Protein AF-A0A8X6YVE8-F1 (afdb_monomer)

Secondary structure (DSSP, 8-state):
-EEEEETTEEEEE----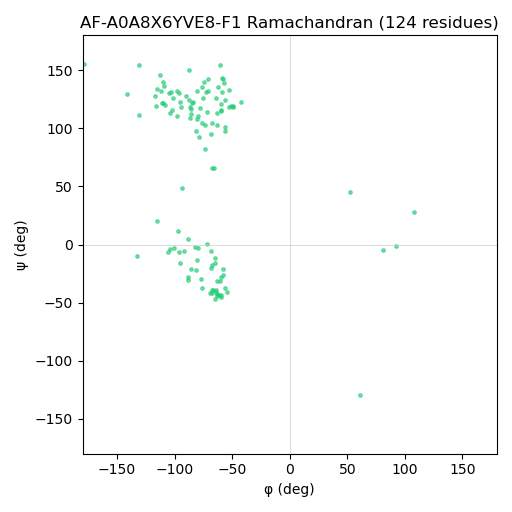SSS-----TT----------GGG--------S-HHHHHHHHTTT--GGGGS-TT--HHHHHHHHHHHHHTHHHH-------------------TTSPP--PPPPPPPP-

Solvent-accessible surface area (backbone atoms only — not comparable to full-atom values): 9235 Å² total; per-residue (Å²): 129,59,73,48,79,57,95,94,41,78,48,74,58,84,79,80,90,59,102,59,92,77,86,79,65,90,89,66,84,90,77,84,86,74,89,77,62,68,92,75,58,80,80,78,74,77,87,81,76,68,67,75,72,54,45,71,68,57,73,76,68,77,74,57,73,82,79,52,68,88,86,54,51,70,70,56,46,54,53,48,51,52,49,49,64,76,46,43,84,75,68,56,76,66,74,75,69,81,68,77,81,80,82,78,88,80,84,85,84,60,80,93,50,76,80,85,83,70,78,84,81,83,82,77,88,130

Sequence (126 aa):
MVSTYRNGKSDVWVANLQSRNQIIPRGICIGQAEPLNEGHLCVISDTSGGLDDQQKTLESQMNCSLMMSPELSEKQRNKLSELLRKFSGLFTKTEKLTAAKTNGKHKIYTGDHAPINQRAYRVSPT

Mean predicted aligned error: 20.16 Å

pLDDT: mean 70.73, std 13.14, range [42.75, 92.31]

InterPro domains:
  IPR001641 Spumavirus aspartic protease A9 [PF03539] (63-125)

Radius of gyration: 24.76 Å; Cα contacts (8 Å, |Δi|>4): 29; chains: 1; bounding box: 48×47×62 Å

Foldseek 3Di:
DDWDDDDNDIDDDDDDPDPDDDDDDPPDDPDDDDDDDCLPDDDPDPPPPDPPVVLVVQLPDDPCVVVDDPPDDPVRVVVVVVVCSVCVVVVPPPPPPPSPPPDDDDDDCPDPDDPPPDDDDDDDDD

Structure (mmCIF, N/CA/C/O backbone):
data_AF-A0A8X6YVE8-F1
#
_entry.id   AF-A0A8X6YVE8-F1
#
loop_
_atom_site.group_PDB
_atom_site.id
_atom_site.type_symbol
_atom_site.label_atom_id
_atom_site.label_alt_id
_atom_site.label_comp_id
_atom_site.label_asym_id
_atom_site.label_entity_id
_atom_site.label_seq_id
_atom_site.pdbx_PDB_ins_code
_atom_site.Cartn_x
_atom_site.Cartn_y
_atom_site.Cartn_z
_atom_site.occupancy
_atom_site.B_iso_or_equiv
_atom_site.auth_seq_id
_atom_site.auth_comp_id
_atom_site.auth_asym_id
_atom_site.auth_atom_id
_atom_site.pdbx_PDB_model_num
ATOM 1 N N . MET A 1 1 ? 1.370 3.189 -7.722 1.00 54.81 1 MET A N 1
ATOM 2 C CA . MET A 1 1 ? 1.775 2.155 -8.695 1.00 54.81 1 MET A CA 1
ATOM 3 C C . MET A 1 1 ? 1.144 0.863 -8.224 1.00 54.81 1 MET A C 1
AT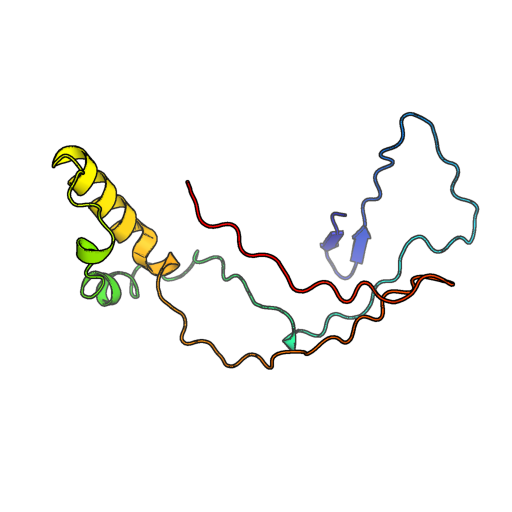OM 5 O O . MET A 1 1 ? 1.405 0.476 -7.095 1.00 54.81 1 MET A O 1
ATOM 9 N N . VAL A 1 2 ? 0.235 0.288 -9.008 1.00 60.97 2 VAL A N 1
ATOM 10 C CA . VAL A 1 2 ? -0.411 -0.989 -8.676 1.00 60.97 2 VAL A CA 1
ATOM 11 C C . VAL A 1 2 ? 0.125 -2.009 -9.666 1.00 60.97 2 VAL A C 1
ATOM 13 O O . VAL A 1 2 ? 0.022 -1.797 -10.876 1.00 60.97 2 VAL A O 1
ATOM 16 N N . SER A 1 3 ? 0.737 -3.069 -9.150 1.00 65.38 3 SER A N 1
ATOM 17 C CA . SER A 1 3 ? 1.167 -4.216 -9.939 1.00 65.38 3 SER A CA 1
ATOM 18 C C . SER A 1 3 ? 0.278 -5.410 -9.623 1.00 65.38 3 SER A C 1
ATOM 20 O O . SER A 1 3 ? -0.054 -5.673 -8.466 1.00 65.38 3 SER A O 1
ATOM 22 N N . THR A 1 4 ? -0.132 -6.126 -10.663 1.00 68.81 4 THR A N 1
ATOM 23 C CA . THR A 1 4 ? -0.889 -7.372 -10.536 1.00 68.81 4 THR A CA 1
ATOM 24 C C . THR A 1 4 ? -0.070 -8.500 -11.128 1.00 68.81 4 THR A C 1
ATOM 26 O O . THR A 1 4 ? 0.374 -8.406 -12.269 1.00 68.81 4 THR A O 1
ATOM 29 N N . TYR A 1 5 ? 0.117 -9.569 -10.358 1.00 69.69 5 TYR A N 1
ATOM 30 C CA . TYR A 1 5 ? 0.828 -10.760 -10.805 1.00 69.69 5 TYR A CA 1
ATOM 31 C C . TYR A 1 5 ? -0.163 -11.903 -11.021 1.00 69.69 5 TYR A C 1
ATOM 33 O O . TYR A 1 5 ? -0.871 -12.298 -10.093 1.00 69.69 5 TYR A O 1
ATOM 41 N N . ARG A 1 6 ? -0.248 -12.424 -12.249 1.00 68.75 6 ARG A N 1
ATOM 42 C CA . ARG A 1 6 ? -1.097 -13.574 -12.595 1.00 68.75 6 ARG A CA 1
ATOM 43 C C . ARG A 1 6 ? -0.377 -14.480 -13.586 1.00 68.75 6 ARG A C 1
ATOM 45 O O . ARG A 1 6 ? 0.089 -14.028 -14.626 1.00 68.75 6 ARG A O 1
ATOM 52 N N . ASN A 1 7 ? -0.337 -15.776 -13.280 1.00 70.75 7 ASN A N 1
ATOM 53 C CA . ASN A 1 7 ? 0.155 -16.825 -14.179 1.00 70.75 7 ASN A CA 1
ATOM 54 C C . ASN A 1 7 ? 1.563 -16.555 -14.762 1.00 70.75 7 ASN A C 1
ATOM 56 O O . ASN A 1 7 ? 1.774 -16.661 -15.969 1.00 70.75 7 ASN A O 1
ATOM 60 N N . GLY A 1 8 ? 2.514 -16.129 -13.923 1.00 71.50 8 GLY A N 1
ATOM 61 C CA . GLY A 1 8 ? 3.884 -15.835 -14.362 1.00 71.50 8 GLY A CA 1
ATOM 62 C C . GLY A 1 8 ? 4.083 -14.459 -15.008 1.00 71.50 8 GLY A C 1
ATOM 63 O O . GLY A 1 8 ? 5.215 -14.098 -15.322 1.00 71.50 8 GLY A O 1
ATOM 64 N N . LYS A 1 9 ? 3.010 -13.684 -15.210 1.00 73.69 9 LYS A N 1
ATOM 65 C CA . LYS A 1 9 ? 3.049 -12.355 -15.832 1.00 73.69 9 LYS A CA 1
ATOM 66 C C . LYS A 1 9 ? 2.765 -11.264 -14.806 1.00 73.69 9 LYS A C 1
ATOM 68 O O . LYS A 1 9 ? 1.896 -11.420 -13.949 1.00 73.69 9 LYS A O 1
ATOM 73 N N . SER A 1 10 ? 3.510 -10.167 -14.912 1.00 72.31 10 SER A N 1
ATOM 74 C CA . SER A 1 10 ? 3.325 -8.959 -14.111 1.00 72.31 10 SER A CA 1
ATOM 75 C C . SER A 1 10 ? 2.806 -7.847 -15.010 1.00 72.31 10 SER A C 1
ATOM 77 O O . SER A 1 10 ? 3.471 -7.488 -15.982 1.00 72.31 10 SER A O 1
ATOM 79 N N . ASP A 1 11 ? 1.641 -7.307 -14.670 1.00 79.50 11 ASP A N 1
ATOM 80 C CA . ASP A 1 11 ? 1.093 -6.113 -15.302 1.00 79.50 11 ASP A CA 1
ATOM 81 C C . ASP A 1 11 ? 1.300 -4.920 -14.368 1.00 79.50 11 ASP A C 1
ATOM 83 O O . ASP A 1 11 ? 0.994 -4.982 -13.172 1.00 79.50 11 ASP A O 1
ATOM 87 N N . VAL A 1 12 ? 1.823 -3.823 -14.914 1.00 77.06 12 VAL A N 1
ATOM 88 C CA . VAL A 1 12 ? 2.057 -2.575 -14.183 1.00 77.06 12 VAL A CA 1
ATOM 89 C C . VAL A 1 12 ? 1.188 -1.486 -14.783 1.00 77.06 12 VAL A C 1
ATOM 91 O O . VAL A 1 12 ? 1.349 -1.109 -15.943 1.00 77.06 12 VAL A O 1
ATOM 94 N N . TRP A 1 13 ? 0.295 -0.936 -13.966 1.00 78.75 13 TRP A N 1
ATOM 95 C CA . TRP A 1 13 ? -0.558 0.170 -14.379 1.00 78.75 13 TRP A CA 1
ATOM 96 C C . TRP A 1 13 ? 0.163 1.500 -14.154 1.00 78.75 13 TRP A C 1
ATOM 98 O O . TRP A 1 13 ? 0.491 1.865 -13.019 1.00 78.75 13 TRP A O 1
ATOM 108 N N . VAL A 1 14 ? 0.393 2.233 -15.244 1.00 78.31 14 VAL A N 1
ATOM 109 C CA . VAL A 1 14 ? 0.982 3.576 -15.225 1.00 78.31 14 VAL A CA 1
ATOM 110 C C . VAL A 1 14 ? -0.129 4.593 -15.468 1.00 78.31 14 VAL A C 1
ATOM 112 O O . VAL A 1 14 ? -0.713 4.641 -16.546 1.00 78.31 14 VAL A O 1
ATOM 115 N N . ALA A 1 15 ? -0.429 5.405 -14.455 1.00 81.88 15 ALA A N 1
ATOM 116 C CA . ALA A 1 15 ? -1.409 6.480 -14.559 1.00 81.88 15 ALA A CA 1
ATOM 117 C C . ALA A 1 15 ? -0.709 7.811 -14.859 1.00 81.88 15 ALA A C 1
ATOM 119 O O . ALA A 1 15 ? 0.226 8.201 -14.158 1.00 81.88 15 ALA A O 1
ATOM 120 N N . ASN A 1 16 ? -1.188 8.532 -15.873 1.00 84.56 16 ASN A N 1
ATOM 121 C CA . ASN A 1 16 ? -0.783 9.915 -16.097 1.00 84.56 16 ASN A CA 1
ATOM 122 C C . ASN A 1 16 ? -1.557 10.824 -15.132 1.00 84.56 16 ASN A C 1
ATOM 124 O O . ASN A 1 16 ? -2.761 10.997 -15.283 1.00 84.56 16 ASN A O 1
ATOM 128 N N . LEU A 1 17 ? -0.867 11.404 -14.150 1.00 85.50 17 LEU A N 1
ATOM 129 C CA . LEU A 1 17 ? -1.464 12.338 -13.182 1.00 85.50 17 LEU A CA 1
ATOM 130 C C . LEU A 1 17 ? -1.435 13.802 -13.654 1.00 85.50 17 LEU A C 1
ATOM 132 O O . LEU A 1 17 ? -1.789 14.702 -12.898 1.00 85.50 17 LEU A O 1
ATOM 136 N N . GLN A 1 18 ? -0.979 14.062 -14.879 1.00 85.75 18 GLN A N 1
ATOM 137 C CA . GLN A 1 18 ? -0.954 15.406 -15.450 1.00 85.75 18 GLN A CA 1
ATOM 138 C C . GLN A 1 18 ? -2.282 15.726 -16.144 1.00 85.75 18 GLN A C 1
ATOM 140 O O . GLN A 1 18 ? -2.915 14.854 -16.732 1.00 85.75 18 GLN A O 1
ATOM 145 N N . SER A 1 19 ? -2.655 17.007 -16.168 1.00 89.81 19 SER A N 1
ATOM 146 C CA . SER A 1 19 ? -3.851 17.513 -16.864 1.00 89.81 19 SER A CA 1
ATOM 147 C C . SER A 1 19 ? -3.736 17.521 -18.395 1.00 89.81 19 SER A C 1
ATOM 149 O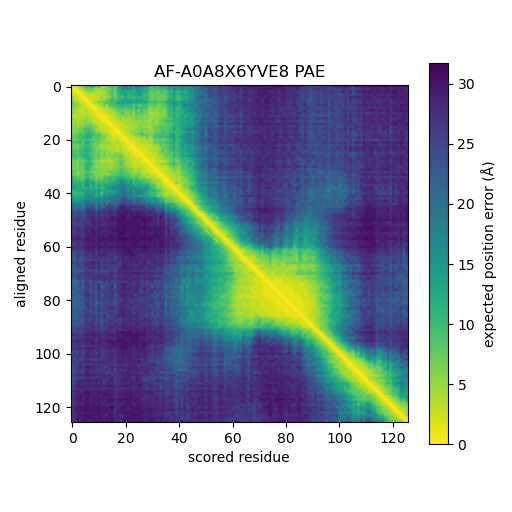 O . SER A 1 19 ? -4.664 17.934 -19.086 1.00 89.81 19 SER A O 1
ATOM 151 N N . ARG A 1 20 ? -2.597 17.080 -18.940 1.00 91.25 20 ARG A N 1
ATOM 152 C CA . ARG A 1 20 ? -2.301 17.044 -20.375 1.00 91.25 20 ARG A CA 1
ATOM 153 C C . ARG A 1 20 ? -1.772 15.680 -20.797 1.00 91.25 20 ARG A C 1
ATOM 155 O O . ARG A 1 20 ? -1.146 14.972 -20.004 1.00 91.25 20 ARG A O 1
ATOM 162 N N . ASN A 1 21 ? -1.965 15.356 -22.072 1.00 88.56 21 ASN A N 1
ATOM 163 C CA . ASN A 1 21 ? -1.406 14.151 -22.675 1.00 88.56 21 ASN A CA 1
ATOM 164 C C . ASN A 1 21 ? 0.126 14.193 -22.631 1.00 88.56 21 ASN A C 1
ATOM 166 O O . ASN A 1 21 ? 0.736 15.213 -22.953 1.00 88.56 21 ASN A O 1
ATOM 170 N N . GLN A 1 22 ? 0.739 13.075 -22.249 1.00 84.75 22 GLN A N 1
ATOM 171 C CA . GLN A 1 22 ? 2.181 12.882 -22.334 1.00 84.75 22 GLN A CA 1
ATOM 172 C C . GLN A 1 22 ? 2.496 11.825 -23.382 1.00 84.75 22 GLN A C 1
ATOM 174 O O . GLN A 1 22 ? 1.899 10.751 -23.396 1.00 84.75 22 GLN A O 1
ATOM 179 N N . ILE A 1 23 ? 3.449 12.142 -24.254 1.00 87.44 23 ILE A N 1
ATOM 180 C CA . ILE A 1 23 ? 4.001 11.193 -25.213 1.00 87.44 23 ILE A CA 1
ATOM 181 C C . ILE A 1 23 ? 5.182 10.517 -24.530 1.00 87.44 23 ILE A C 1
ATOM 183 O O . ILE A 1 23 ? 6.070 11.202 -24.028 1.00 87.44 23 ILE A O 1
ATOM 187 N N . ILE A 1 24 ? 5.195 9.186 -24.525 1.00 84.19 24 ILE A N 1
ATOM 188 C CA . ILE A 1 24 ? 6.348 8.407 -24.080 1.00 84.19 24 ILE A CA 1
ATOM 189 C C . ILE A 1 24 ? 7.125 7.989 -25.332 1.00 84.19 24 ILE A C 1
ATOM 191 O O . ILE A 1 24 ? 6.612 7.185 -26.116 1.00 84.19 24 ILE A O 1
ATOM 195 N N . PRO A 1 25 ? 8.333 8.534 -25.565 1.00 87.44 25 PRO A N 1
ATOM 196 C CA . PRO A 1 25 ? 9.148 8.146 -26.704 1.00 87.44 25 PRO A CA 1
ATOM 197 C C . PRO A 1 25 ? 9.466 6.650 -26.693 1.00 87.44 25 PRO A C 1
ATOM 199 O O . PRO A 1 25 ? 9.723 6.046 -25.647 1.00 87.44 25 PRO A O 1
ATOM 202 N N . ARG A 1 26 ? 9.492 6.049 -27.884 1.00 90.38 26 ARG A N 1
ATOM 203 C CA . ARG A 1 26 ? 9.882 4.648 -28.054 1.00 90.38 26 ARG A CA 1
ATOM 204 C C . ARG A 1 26 ? 11.307 4.440 -27.527 1.00 90.38 26 ARG A C 1
ATOM 206 O O . ARG A 1 26 ? 12.210 5.181 -27.895 1.00 90.38 26 ARG A O 1
ATOM 213 N N . GLY A 1 27 ? 11.502 3.405 -26.710 1.00 86.44 27 GLY A N 1
ATOM 214 C CA . GLY A 1 27 ? 12.812 3.037 -26.158 1.00 86.44 27 GLY A CA 1
ATOM 215 C C . GLY A 1 27 ? 13.138 3.648 -24.791 1.00 86.44 27 GLY A C 1
ATOM 216 O O . GLY A 1 27 ? 14.185 3.335 -24.234 1.00 86.44 27 GLY A O 1
ATOM 217 N N . ILE A 1 28 ? 12.253 4.472 -24.221 1.00 87.38 28 ILE A N 1
ATOM 218 C CA . ILE A 1 28 ? 12.400 4.963 -22.845 1.00 87.38 28 ILE A CA 1
ATOM 219 C C . ILE A 1 28 ? 12.108 3.830 -21.852 1.00 87.38 28 ILE A C 1
ATOM 221 O O . ILE A 1 28 ? 11.076 3.162 -21.938 1.00 87.38 28 ILE A O 1
ATOM 225 N N . CYS A 1 29 ? 12.997 3.651 -20.874 1.00 82.25 29 CYS A N 1
ATOM 226 C CA . CYS A 1 29 ? 12.744 2.804 -19.713 1.00 82.25 29 CYS A CA 1
ATOM 227 C C . CYS A 1 29 ? 11.847 3.555 -18.715 1.00 82.25 29 CYS A C 1
ATOM 229 O O . CYS A 1 29 ? 12.233 4.607 -18.209 1.00 82.25 29 CYS A O 1
ATOM 231 N N . ILE A 1 30 ? 10.646 3.032 -18.449 1.00 80.94 30 ILE A N 1
ATOM 232 C CA . ILE A 1 30 ? 9.655 3.644 -17.535 1.00 80.94 30 ILE A CA 1
ATOM 233 C C . ILE A 1 30 ? 9.761 3.049 -16.119 1.00 80.94 30 ILE A C 1
ATOM 235 O O . ILE A 1 30 ? 9.256 3.614 -15.151 1.00 80.94 30 ILE A O 1
ATOM 239 N N . GLY A 1 31 ? 10.435 1.910 -15.980 1.00 77.19 31 GLY A N 1
ATOM 240 C CA . GLY A 1 31 ? 10.645 1.247 -14.704 1.00 77.19 31 GLY A CA 1
ATOM 241 C C . GLY A 1 31 ? 11.484 -0.013 -14.859 1.00 77.19 31 GLY A C 1
ATOM 242 O O . GLY A 1 31 ? 11.513 -0.629 -15.924 1.00 77.19 31 GLY A O 1
ATOM 243 N N . GLN A 1 32 ? 12.152 -0.387 -13.774 1.00 75.69 32 GLN A N 1
ATOM 244 C CA . GLN A 1 32 ? 12.922 -1.617 -13.650 1.00 75.69 32 GLN A CA 1
ATOM 245 C C . GLN A 1 32 ? 12.261 -2.491 -12.584 1.00 75.69 32 GLN A C 1
ATOM 247 O O . GLN A 1 32 ? 11.884 -1.998 -11.521 1.00 75.69 32 GLN A O 1
ATOM 252 N N . ALA A 1 33 ? 12.093 -3.776 -12.886 1.00 74.06 33 ALA A N 1
ATOM 253 C CA . ALA A 1 33 ? 11.647 -4.770 -11.922 1.00 74.06 33 ALA A CA 1
ATOM 254 C C . ALA A 1 33 ? 12.851 -5.614 -11.509 1.00 74.06 33 ALA A C 1
ATOM 256 O O . ALA A 1 33 ? 13.580 -6.110 -12.367 1.00 74.06 33 ALA A O 1
ATOM 257 N N . GLU A 1 34 ? 13.046 -5.780 -10.207 1.00 76.06 34 GLU A N 1
ATOM 258 C CA . GLU A 1 34 ? 14.058 -6.680 -9.661 1.00 76.06 34 GLU A CA 1
ATOM 259 C C . GLU A 1 34 ? 13.374 -7.850 -8.951 1.00 76.06 34 GLU A C 1
ATOM 261 O O . GLU A 1 34 ? 12.297 -7.663 -8.371 1.00 76.06 34 GLU A O 1
ATOM 266 N N . PRO A 1 35 ? 13.962 -9.061 -8.995 1.00 70.69 35 PRO A N 1
ATOM 267 C CA . PRO A 1 35 ? 13.482 -10.183 -8.208 1.00 70.69 35 PRO A CA 1
ATOM 268 C C . PRO A 1 35 ? 13.458 -9.790 -6.736 1.00 70.69 35 PRO A C 1
ATOM 270 O O . PRO A 1 35 ? 14.464 -9.361 -6.168 1.00 70.69 35 PRO A O 1
ATOM 273 N N . LEU A 1 36 ? 12.294 -9.928 -6.116 1.00 70.62 36 LEU A N 1
ATOM 274 C CA . LEU A 1 36 ? 12.159 -9.636 -4.705 1.00 70.62 36 LEU A CA 1
ATOM 275 C C . LEU A 1 36 ? 12.789 -10.774 -3.901 1.00 70.62 36 LEU A C 1
ATOM 277 O O . LEU A 1 36 ? 12.432 -11.935 -4.080 1.00 70.62 36 LEU A O 1
ATOM 281 N N . ASN A 1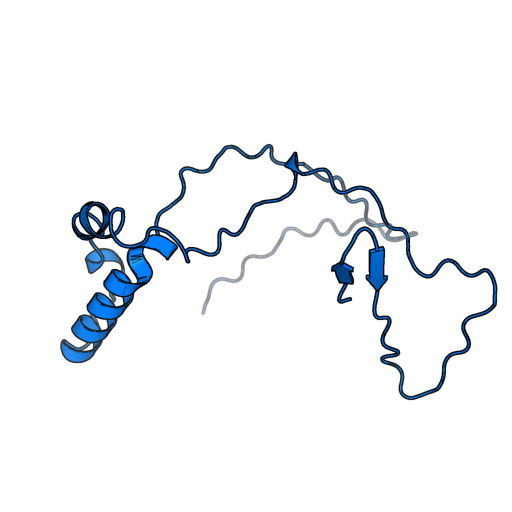 37 ? 13.716 -10.444 -3.003 1.00 74.44 37 ASN A N 1
ATOM 282 C CA . ASN A 1 37 ? 14.184 -11.403 -2.012 1.00 74.44 37 ASN A CA 1
ATOM 283 C C . ASN A 1 37 ? 13.068 -11.619 -0.981 1.00 74.44 37 ASN A C 1
ATOM 285 O O . ASN A 1 37 ? 12.731 -10.700 -0.232 1.00 74.44 37 ASN A O 1
ATOM 289 N N . GLU A 1 38 ? 12.514 -12.830 -0.935 1.00 65.50 38 GLU A N 1
ATOM 290 C CA . GLU A 1 38 ? 11.449 -13.208 0.002 1.00 65.50 38 GLU A CA 1
ATOM 291 C C . GLU A 1 38 ? 11.855 -13.014 1.470 1.00 65.50 38 GLU A C 1
ATOM 293 O O . GLU A 1 38 ? 11.006 -12.706 2.301 1.00 65.50 38 GLU A O 1
ATOM 298 N N . GLY A 1 39 ? 13.152 -13.061 1.797 1.00 68.31 39 GLY A N 1
ATOM 299 C CA . GLY A 1 39 ? 13.660 -12.752 3.138 1.00 68.31 39 GLY A CA 1
ATOM 300 C C . GLY A 1 39 ? 13.466 -11.293 3.578 1.00 68.31 39 GLY A C 1
ATOM 301 O O . GLY A 1 39 ? 13.667 -10.978 4.749 1.00 68.31 39 GLY A O 1
ATOM 302 N N . HIS A 1 40 ? 13.082 -10.395 2.664 1.00 64.06 40 HIS A N 1
ATOM 303 C CA . HIS A 1 40 ? 12.734 -8.998 2.955 1.00 64.06 40 HIS A CA 1
ATOM 304 C C . HIS A 1 40 ? 11.216 -8.756 3.017 1.00 64.06 40 HIS A C 1
ATOM 306 O O . HIS A 1 40 ? 10.788 -7.636 3.303 1.00 64.06 40 HIS A O 1
ATOM 312 N N . LEU A 1 41 ? 10.397 -9.778 2.746 1.00 65.12 41 LEU A N 1
ATOM 313 C CA . LEU A 1 41 ? 8.948 -9.695 2.861 1.00 65.12 41 LEU A CA 1
ATOM 314 C C . LEU A 1 41 ? 8.521 -9.991 4.300 1.00 65.12 41 LEU A C 1
ATOM 316 O O . LEU A 1 41 ? 8.652 -11.108 4.791 1.00 65.12 41 LEU A O 1
ATOM 320 N N . CYS A 1 42 ? 7.928 -9.003 4.964 1.00 57.81 42 CYS A N 1
ATOM 321 C CA . CYS A 1 42 ? 7.093 -9.279 6.126 1.00 57.81 42 CYS A CA 1
ATOM 322 C C . CYS A 1 42 ? 5.719 -9.713 5.614 1.00 57.81 42 CYS A C 1
ATOM 324 O O . CYS A 1 42 ? 4.969 -8.891 5.086 1.00 57.81 42 CYS A O 1
ATOM 326 N N . VAL A 1 43 ? 5.393 -10.999 5.752 1.00 64.38 43 VAL A N 1
ATOM 327 C CA . VAL A 1 43 ? 4.041 -11.498 5.485 1.00 64.38 43 VAL A CA 1
ATOM 328 C C . VAL A 1 43 ? 3.097 -10.833 6.484 1.00 64.38 43 VAL A C 1
ATOM 330 O O . VAL A 1 43 ? 3.182 -11.068 7.688 1.00 64.38 43 VAL A O 1
ATOM 333 N N . ILE A 1 44 ? 2.207 -9.976 5.987 1.00 57.78 44 ILE A N 1
ATOM 334 C CA . ILE A 1 44 ? 1.026 -9.568 6.740 1.00 57.78 44 ILE A CA 1
ATOM 335 C C . ILE A 1 44 ? 0.063 -10.735 6.572 1.00 57.78 44 ILE A C 1
ATOM 337 O O . ILE A 1 44 ? -0.597 -10.852 5.544 1.00 57.78 44 ILE A O 1
ATOM 341 N N . SER A 1 45 ? 0.089 -11.672 7.514 1.00 59.53 45 SER A N 1
ATOM 342 C CA . SER A 1 45 ? -0.824 -12.806 7.484 1.00 59.53 45 SER A CA 1
ATOM 343 C C . SER A 1 45 ? -2.250 -12.269 7.536 1.00 59.53 45 SER A C 1
ATOM 345 O O . SER A 1 45 ? -2.645 -11.681 8.543 1.00 59.53 45 SER A O 1
ATOM 347 N N . ASP A 1 46 ? -3.026 -12.488 6.476 1.00 52.75 46 ASP A N 1
ATOM 348 C CA . ASP A 1 46 ? -4.477 -12.420 6.574 1.00 52.75 46 ASP A CA 1
ATOM 349 C C . ASP A 1 46 ? -4.887 -13.529 7.543 1.00 52.75 46 ASP A C 1
ATOM 351 O O . ASP A 1 46 ? -4.877 -14.715 7.204 1.00 52.75 46 ASP A O 1
ATOM 355 N N . THR A 1 47 ? -5.200 -13.157 8.781 1.00 50.94 47 THR A N 1
ATOM 356 C CA . THR A 1 47 ? -5.763 -14.028 9.817 1.00 50.94 47 THR A CA 1
ATOM 357 C C . THR A 1 47 ? -7.180 -14.453 9.424 1.00 50.94 47 THR A C 1
ATOM 359 O O . THR A 1 47 ? -8.168 -14.083 10.047 1.00 50.94 47 THR A O 1
ATOM 362 N N . SER A 1 48 ? -7.295 -15.223 8.343 1.00 47.69 48 SER A N 1
ATOM 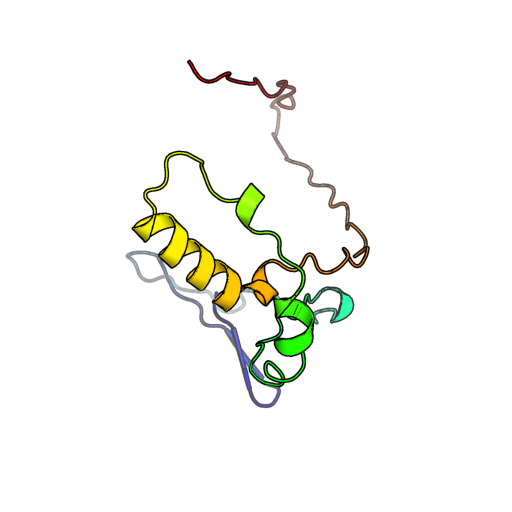363 C CA . SER A 1 48 ? -8.545 -15.825 7.869 1.00 47.69 48 SER A CA 1
ATOM 364 C C . SER A 1 48 ? -8.623 -17.328 8.152 1.00 47.69 48 SER A C 1
ATOM 366 O O . SER A 1 48 ? -9.682 -17.924 7.984 1.00 47.69 48 SER A O 1
ATOM 368 N N . GLY A 1 49 ? -7.548 -17.944 8.658 1.00 43.81 49 GLY A N 1
ATOM 369 C CA . GLY A 1 49 ? -7.537 -19.340 9.091 1.00 43.81 49 GLY A CA 1
ATOM 370 C C . GLY A 1 49 ? -6.930 -19.485 10.482 1.00 43.81 49 GLY A C 1
ATOM 371 O O . GLY A 1 49 ? -5.731 -19.289 10.645 1.00 43.81 49 GLY A O 1
ATOM 372 N N . GLY A 1 50 ? -7.752 -19.838 11.474 1.00 42.75 50 GLY A N 1
ATOM 373 C CA . GLY A 1 50 ? -7.280 -20.261 12.800 1.00 42.75 50 GLY A CA 1
ATOM 374 C C . GLY A 1 50 ? -7.498 -19.280 13.955 1.00 42.75 50 GLY A C 1
ATOM 375 O O . GLY A 1 50 ? -6.738 -19.308 14.916 1.00 42.75 50 GLY A O 1
ATOM 376 N N . LEU A 1 51 ? -8.522 -18.421 13.900 1.00 46.69 51 LEU A N 1
ATOM 377 C CA . LEU A 1 51 ? -8.886 -17.575 15.048 1.00 46.69 51 LEU A CA 1
ATOM 378 C C . LEU A 1 51 ? -9.450 -18.374 16.239 1.00 46.69 51 LEU A C 1
ATOM 380 O O . LEU A 1 51 ? -9.389 -17.891 17.362 1.00 46.69 51 LEU A O 1
ATOM 384 N N . ASP A 1 52 ? -9.938 -19.599 16.026 1.00 48.47 52 ASP A N 1
ATOM 385 C CA . ASP A 1 52 ? -10.725 -20.309 17.045 1.00 48.47 52 ASP A CA 1
ATOM 386 C C . ASP A 1 52 ? -9.877 -20.889 18.198 1.00 48.47 52 ASP A C 1
ATOM 388 O O . ASP A 1 52 ? -10.261 -20.796 19.365 1.00 48.47 52 ASP A O 1
ATOM 392 N N . ASP A 1 53 ? -8.678 -21.407 17.903 1.00 45.03 53 ASP A N 1
ATOM 393 C CA . ASP A 1 53 ? -7.805 -22.004 18.928 1.00 45.03 53 ASP A CA 1
ATOM 394 C C . ASP A 1 53 ? -6.869 -20.982 19.594 1.00 45.03 53 ASP A C 1
ATOM 396 O O . ASP A 1 53 ? -6.569 -21.108 20.782 1.00 45.03 53 ASP A O 1
ATOM 400 N N . GLN A 1 54 ? -6.453 -19.919 18.887 1.00 46.47 54 GLN A N 1
ATOM 401 C CA . GLN A 1 54 ? -5.664 -18.839 19.499 1.00 46.47 54 GLN A CA 1
ATOM 402 C C . GLN A 1 54 ? -6.512 -17.877 20.339 1.00 46.47 54 GLN A C 1
ATOM 404 O O . GLN A 1 54 ? -5.993 -17.346 21.323 1.00 46.47 54 GLN A O 1
ATOM 409 N N . GLN A 1 55 ? -7.799 -17.666 20.018 1.00 47.03 55 GLN A N 1
ATOM 410 C CA . GLN A 1 55 ? -8.673 -16.822 20.846 1.00 47.03 55 GLN A CA 1
ATOM 411 C C . GLN A 1 55 ? -8.795 -17.358 22.273 1.00 47.03 55 GLN A C 1
ATOM 413 O O . GLN A 1 55 ? -8.649 -16.584 23.217 1.00 47.03 55 GLN A O 1
ATOM 418 N N . LYS A 1 56 ? -8.968 -18.672 22.455 1.00 45.72 56 LYS A N 1
ATOM 419 C CA . LYS A 1 56 ? -9.171 -19.257 23.791 1.00 45.72 56 LYS A CA 1
ATOM 420 C C . LYS A 1 56 ? -7.982 -19.077 24.735 1.00 45.72 56 LYS A C 1
ATOM 422 O O . LYS A 1 56 ? -8.185 -18.954 25.939 1.00 45.72 56 LYS A O 1
ATOM 427 N N . THR A 1 57 ? -6.753 -19.050 24.219 1.00 44.81 57 THR A N 1
ATOM 428 C CA . THR A 1 57 ? -5.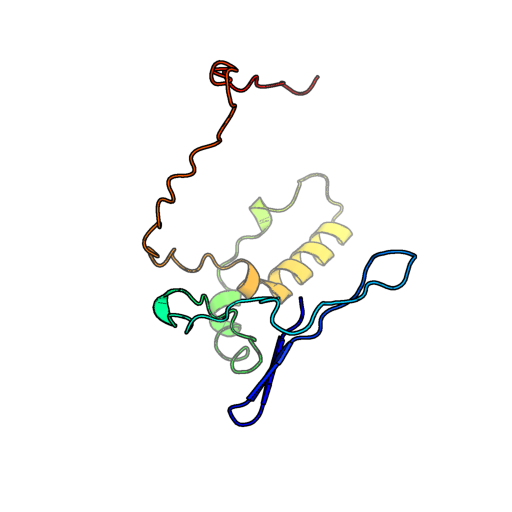551 -18.862 25.051 1.00 44.81 57 THR A CA 1
ATOM 429 C C . THR A 1 57 ? -5.189 -17.382 25.239 1.00 44.81 57 THR A C 1
ATOM 431 O O . THR A 1 57 ? -4.629 -17.023 26.270 1.00 44.81 57 THR A O 1
ATOM 434 N N . LEU A 1 58 ? -5.539 -16.497 24.296 1.00 47.66 58 LEU A N 1
ATOM 435 C CA . LEU A 1 58 ? -5.268 -15.049 24.385 1.00 47.66 58 LEU A CA 1
ATOM 436 C C . LEU A 1 58 ? -6.324 -14.249 25.153 1.00 47.66 58 LEU A C 1
ATOM 438 O O . LEU A 1 58 ? -6.024 -13.159 25.651 1.00 47.66 58 LEU A O 1
ATOM 442 N N . GLU A 1 59 ? -7.538 -14.782 25.291 1.00 49.59 59 GLU A N 1
ATOM 443 C CA . GLU A 1 59 ? -8.607 -14.184 26.097 1.00 49.59 59 GLU A CA 1
ATOM 444 C C . GLU A 1 59 ? -8.218 -13.991 27.574 1.00 49.59 59 GLU A C 1
ATOM 446 O O . GLU A 1 59 ? -8.797 -13.1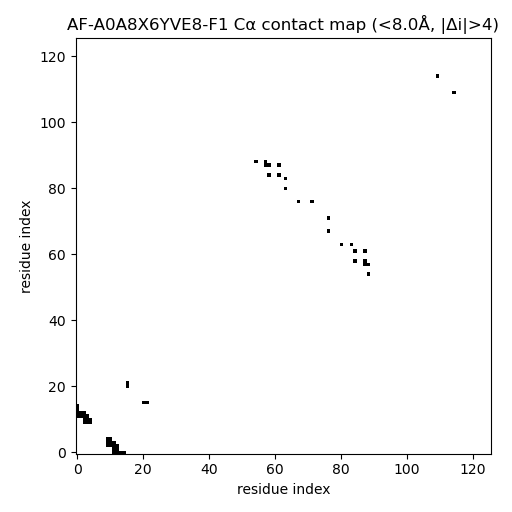38 28.247 1.00 49.59 59 GLU A O 1
ATOM 451 N N . SER A 1 60 ? -7.214 -14.716 28.083 1.00 50.09 60 SER A N 1
ATOM 452 C CA . SER A 1 60 ? -6.894 -14.736 29.513 1.00 50.09 60 SER A CA 1
ATOM 453 C C . SER A 1 60 ? -5.857 -13.713 29.989 1.00 50.09 60 SER A C 1
ATOM 455 O O . SER A 1 60 ? -5.626 -13.656 31.196 1.00 50.09 60 SER A O 1
ATOM 457 N N . GLN A 1 61 ? -5.193 -12.931 29.120 1.00 53.38 61 GLN A N 1
ATOM 458 C CA . GLN A 1 61 ? -3.958 -12.245 29.558 1.00 53.38 61 GLN A CA 1
ATOM 459 C C . GLN A 1 61 ? -3.800 -10.756 29.223 1.00 53.38 61 GLN A C 1
ATOM 461 O O . GLN A 1 61 ? -2.912 -10.109 29.784 1.00 53.38 61 GLN A O 1
ATOM 466 N N . MET A 1 62 ? -4.651 -10.154 28.388 1.00 61.00 62 MET A N 1
ATOM 467 C CA . MET A 1 62 ? -4.590 -8.700 28.193 1.00 61.00 62 MET A CA 1
ATOM 468 C C . MET A 1 62 ? -5.318 -7.962 29.320 1.00 61.00 62 MET A C 1
ATOM 470 O O . MET A 1 62 ? -6.530 -7.763 29.284 1.00 61.00 62 MET A O 1
ATOM 474 N N . ASN A 1 63 ? -4.561 -7.498 30.318 1.00 63.69 63 ASN A N 1
ATOM 475 C CA . ASN A 1 63 ? -5.060 -6.520 31.282 1.00 63.69 63 ASN A CA 1
ATOM 476 C C . ASN A 1 63 ? -5.164 -5.135 30.612 1.00 63.69 63 ASN A C 1
ATOM 478 O O . ASN A 1 63 ? -4.283 -4.283 30.741 1.00 63.69 63 ASN A O 1
ATOM 482 N N . CYS A 1 64 ? -6.259 -4.910 29.884 1.00 64.19 64 CYS A N 1
ATOM 483 C CA . CYS A 1 64 ? -6.550 -3.644 29.207 1.00 64.19 64 CYS A CA 1
ATOM 484 C C . CYS A 1 64 ? -6.843 -2.488 30.176 1.00 64.19 64 CYS A C 1
ATOM 486 O O . CYS A 1 64 ? -6.965 -1.351 29.727 1.00 64.19 64 CYS A O 1
ATOM 488 N N . SER A 1 65 ? -6.931 -2.737 31.491 1.00 66.69 65 SER A N 1
ATOM 489 C CA . SER A 1 65 ? -7.227 -1.695 32.483 1.00 66.69 65 SER A CA 1
ATOM 490 C C . SER A 1 65 ? -6.196 -0.569 32.493 1.00 66.69 65 SER A C 1
ATOM 492 O O . SER A 1 65 ? -6.551 0.559 32.809 1.00 66.69 65 SER A O 1
ATOM 494 N N . LEU A 1 66 ? -4.946 -0.853 32.117 1.00 67.12 66 LEU A N 1
ATOM 495 C CA . LEU A 1 66 ? -3.876 0.147 32.036 1.00 67.12 66 LEU A CA 1
ATOM 496 C C . LEU A 1 66 ? -3.921 0.992 30.750 1.00 67.12 66 LEU A C 1
ATOM 498 O O . LEU A 1 66 ? -3.235 2.005 30.670 1.00 67.12 66 LEU A O 1
ATOM 502 N N . MET A 1 67 ? -4.698 0.586 29.739 1.00 69.06 67 MET A N 1
ATOM 503 C CA . MET A 1 67 ? -4.834 1.308 28.462 1.00 69.06 67 MET A CA 1
ATOM 504 C C . MET A 1 67 ? -6.059 2.229 28.428 1.00 69.06 67 MET A C 1
ATOM 506 O O . MET A 1 67 ? -6.256 2.959 27.458 1.00 69.06 67 MET A O 1
ATOM 510 N N . MET A 1 68 ? -6.905 2.173 29.455 1.00 81.19 68 MET A N 1
ATOM 511 C CA . MET A 1 68 ? -8.139 2.946 29.528 1.00 81.19 68 MET A CA 1
ATOM 512 C C . MET A 1 68 ? -7.914 4.195 30.372 1.00 81.19 68 MET A C 1
ATOM 514 O O . MET A 1 68 ? -7.368 4.112 31.470 1.00 81.19 68 MET A O 1
ATOM 518 N N . SER A 1 69 ? -8.344 5.352 29.867 1.00 82.12 69 SER A N 1
ATOM 519 C CA . SER A 1 69 ? -8.267 6.587 30.645 1.00 82.12 69 SER A CA 1
ATOM 520 C C . SER A 1 69 ? -9.288 6.549 31.796 1.00 82.12 69 SER A C 1
ATOM 522 O O . SER A 1 69 ? -10.388 6.002 31.627 1.00 82.12 69 SER A O 1
ATOM 524 N N . PRO A 1 70 ? -8.937 7.082 32.980 1.00 81.12 70 PRO A N 1
ATOM 525 C CA . PRO A 1 70 ? -9.820 7.068 34.144 1.00 81.12 70 PRO A CA 1
ATOM 526 C C . PRO A 1 70 ? -11.057 7.962 33.967 1.00 81.12 70 PRO A C 1
ATOM 528 O O . PRO A 1 70 ? -12.044 7.777 34.673 1.00 81.12 70 PRO A O 1
ATOM 531 N N . GLU A 1 71 ? -11.037 8.894 33.012 1.00 89.75 71 GLU A N 1
ATOM 532 C CA . GLU A 1 71 ? -12.139 9.817 32.715 1.00 89.75 71 GLU A CA 1
ATOM 533 C C . GLU A 1 71 ? -13.259 9.190 31.863 1.00 89.75 71 GLU A C 1
ATOM 535 O O . GLU A 1 71 ? -14.268 9.839 31.579 1.00 89.75 71 GLU A O 1
ATOM 540 N N . LEU A 1 72 ? -13.106 7.935 31.428 1.00 87.75 72 LEU A N 1
ATOM 541 C CA . LEU A 1 72 ? -14.123 7.253 30.634 1.00 87.75 72 LEU A CA 1
ATOM 542 C C . LEU A 1 72 ? -15.356 6.919 31.479 1.00 87.75 72 LEU A C 1
ATOM 544 O O . LEU A 1 72 ? -15.266 6.288 32.533 1.00 87.75 72 LEU A O 1
ATOM 548 N N . SER A 1 73 ? -16.537 7.247 30.951 1.00 92.31 73 SER A N 1
ATOM 549 C CA . SER A 1 73 ? -17.793 6.754 31.524 1.00 92.31 73 SER A CA 1
ATOM 550 C C . SER A 1 73 ? -17.847 5.225 31.480 1.00 92.31 73 SER A C 1
ATOM 552 O O . SER A 1 73 ? -17.262 4.588 30.600 1.00 92.31 73 SER A O 1
ATOM 554 N N . GLU A 1 74 ? -18.621 4.616 32.377 1.00 88.56 74 GLU A N 1
ATOM 555 C CA . GLU A 1 74 ? -18.772 3.158 32.437 1.00 88.56 74 GLU A CA 1
ATOM 556 C C . GLU A 1 74 ? -19.210 2.555 31.092 1.00 88.56 74 GLU A C 1
ATOM 558 O O . GLU A 1 74 ? -18.656 1.554 30.637 1.00 88.56 74 GLU A O 1
ATOM 563 N N . LYS A 1 75 ? -20.132 3.220 30.387 1.00 91.25 75 LYS A N 1
ATOM 564 C CA . LYS A 1 75 ? -20.587 2.796 29.057 1.00 91.25 75 LYS A CA 1
ATOM 565 C C . LYS A 1 75 ? -19.465 2.824 28.014 1.00 91.25 75 LYS A C 1
ATOM 567 O O . LYS A 1 75 ? -19.356 1.899 27.210 1.00 91.25 75 LYS A O 1
ATOM 572 N N . GLN A 1 76 ? -18.636 3.869 28.007 1.00 90.62 76 GLN A N 1
ATOM 573 C CA . GLN A 1 76 ? -17.492 3.967 27.092 1.00 90.62 76 GLN A CA 1
ATOM 574 C C . GLN A 1 76 ? -16.430 2.925 27.425 1.00 90.62 76 GLN A C 1
ATOM 576 O O . GLN A 1 76 ? -15.910 2.276 26.521 1.00 90.62 76 GLN A O 1
ATOM 581 N N . ARG A 1 77 ? -16.166 2.725 28.717 1.00 88.38 77 ARG A N 1
ATOM 582 C CA . ARG A 1 77 ? -15.230 1.722 29.219 1.00 88.38 77 ARG A CA 1
ATOM 583 C C . ARG A 1 77 ? -15.641 0.312 28.794 1.00 88.38 77 ARG A C 1
ATOM 585 O O . ARG A 1 77 ? -14.808 -0.426 28.283 1.00 88.38 77 ARG A O 1
ATOM 592 N N . ASN A 1 78 ? -16.924 -0.026 28.918 1.00 85.25 78 ASN A N 1
ATOM 593 C CA . ASN A 1 78 ? -17.452 -1.334 28.520 1.00 85.25 78 ASN A CA 1
ATOM 594 C C . ASN A 1 78 ? -17.391 -1.547 27.001 1.00 85.25 78 ASN A C 1
ATOM 596 O O . ASN A 1 78 ? -17.031 -2.622 26.532 1.00 85.25 78 ASN A O 1
ATOM 600 N N . LYS A 1 79 ? -17.684 -0.508 26.212 1.00 89.31 79 LYS A N 1
ATOM 601 C CA . LYS A 1 79 ? -17.567 -0.585 24.750 1.00 89.31 79 LYS A CA 1
ATOM 602 C C . LYS A 1 79 ? -16.110 -0.729 24.297 1.00 89.31 79 LYS A C 1
ATOM 604 O O . LYS A 1 79 ? -15.821 -1.462 23.354 1.00 89.31 79 LYS A O 1
ATOM 609 N N . LEU A 1 80 ? -15.192 -0.023 24.956 1.00 86.75 80 LEU A N 1
ATOM 610 C CA . LEU A 1 80 ? -13.764 -0.089 24.663 1.00 86.75 80 LEU A CA 1
ATOM 611 C C . LEU A 1 80 ? -13.172 -1.443 25.066 1.00 86.75 80 LEU A C 1
ATOM 613 O O . LEU A 1 80 ? -12.396 -2.007 24.299 1.00 86.75 80 LEU A O 1
ATOM 617 N N . SER A 1 81 ? -13.558 -1.993 26.219 1.00 83.06 81 SER A N 1
ATOM 618 C CA . SER A 1 81 ? -13.082 -3.308 26.660 1.00 83.06 81 SER A CA 1
ATOM 619 C C . SER A 1 81 ? -13.534 -4.423 25.716 1.00 83.06 81 SER A C 1
ATOM 621 O O . SER A 1 81 ? -12.733 -5.284 25.352 1.00 83.06 81 SER A O 1
ATOM 623 N N . GLU A 1 82 ? -14.779 -4.370 25.243 1.00 84.75 82 GLU A N 1
ATOM 624 C CA . GLU A 1 82 ? -15.293 -5.298 24.237 1.00 84.75 82 GLU A CA 1
ATOM 625 C C . GLU A 1 82 ? -14.508 -5.200 22.921 1.00 84.75 82 GLU A C 1
ATOM 627 O O . GLU A 1 82 ? -14.127 -6.222 22.346 1.00 84.75 82 GLU A O 1
ATOM 632 N N . LEU A 1 83 ? -14.206 -3.976 22.476 1.00 86.19 83 LEU A N 1
ATOM 633 C CA . LEU A 1 83 ? -13.438 -3.727 21.259 1.00 86.19 83 LEU A CA 1
ATOM 634 C C . LEU A 1 83 ? -12.000 -4.253 21.371 1.00 86.19 83 LEU A C 1
ATOM 636 O O . LEU A 1 83 ? -11.521 -4.935 20.467 1.00 86.19 83 LEU A O 1
ATOM 640 N N . LEU A 1 84 ? -11.322 -3.967 22.482 1.00 81.12 84 LEU A N 1
ATOM 641 C CA . LEU A 1 84 ? -9.953 -4.426 22.720 1.00 81.12 84 LEU A CA 1
ATOM 642 C C . LEU A 1 84 ? -9.880 -5.951 22.806 1.00 81.12 84 LEU A C 1
ATOM 644 O O . LEU A 1 84 ? -8.967 -6.541 22.236 1.00 81.12 84 LEU A O 1
ATOM 648 N N . ARG A 1 85 ? -10.867 -6.599 23.436 1.00 77.31 85 ARG A N 1
ATOM 649 C CA . ARG A 1 85 ? -10.969 -8.064 23.457 1.00 77.31 85 ARG A CA 1
ATOM 650 C C . ARG A 1 85 ? -11.176 -8.635 22.056 1.00 77.31 85 ARG A C 1
ATOM 652 O O . ARG A 1 85 ? -10.508 -9.596 21.695 1.00 77.31 85 ARG A O 1
ATOM 659 N N . LYS A 1 86 ? -12.056 -8.025 21.257 1.00 82.06 86 LYS A N 1
ATOM 660 C CA . LYS A 1 86 ? -12.335 -8.449 19.875 1.00 82.06 86 LYS A CA 1
ATOM 661 C C . LYS A 1 86 ? -11.098 -8.386 18.973 1.00 82.06 86 LYS A C 1
ATOM 663 O O . LYS A 1 86 ? -10.979 -9.182 18.050 1.00 82.06 86 LYS A O 1
ATOM 668 N N . PHE A 1 87 ? -10.194 -7.447 19.234 1.00 76.00 87 PHE A N 1
ATOM 669 C CA . PHE A 1 87 ? -9.007 -7.204 18.416 1.00 76.00 87 PHE A CA 1
ATOM 670 C C . PHE A 1 87 ? -7.692 -7.494 19.153 1.00 76.00 87 PHE A C 1
ATOM 672 O O . PHE A 1 87 ? -6.640 -7.011 18.741 1.00 76.00 87 PHE A O 1
ATOM 679 N N . SER A 1 88 ? -7.723 -8.291 20.224 1.00 71.75 88 SER A N 1
ATOM 680 C CA . SER A 1 88 ? -6.564 -8.560 21.090 1.00 71.75 88 SER A CA 1
ATOM 681 C C . SER A 1 88 ? -5.361 -9.124 20.323 1.00 71.75 88 SER A C 1
ATOM 683 O O . SER A 1 88 ? -4.226 -8.712 20.563 1.00 71.75 88 SER A O 1
ATOM 685 N N . GLY A 1 89 ? -5.607 -9.974 19.322 1.00 67.62 89 GLY A N 1
ATOM 686 C CA . GLY A 1 89 ? -4.581 -10.526 18.429 1.00 67.62 89 GLY A CA 1
ATOM 687 C C . GLY A 1 89 ? -3.870 -9.500 17.532 1.00 67.62 89 GLY A C 1
ATOM 688 O O . GLY A 1 89 ? -2.804 -9.797 17.008 1.00 67.62 89 GLY A O 1
ATOM 689 N N . LEU A 1 90 ? -4.401 -8.280 17.370 1.00 68.06 90 LEU A N 1
ATOM 690 C CA . LEU A 1 90 ? -3.703 -7.193 16.659 1.00 68.06 90 LEU A CA 1
ATOM 691 C C . LEU A 1 90 ? -2.674 -6.481 17.547 1.00 68.06 90 LEU A C 1
ATOM 693 O O . LEU A 1 90 ? -1.762 -5.826 17.046 1.00 68.06 90 LEU A O 1
ATOM 697 N N . PHE A 1 91 ? -2.836 -6.586 18.868 1.00 62.81 91 PHE A N 1
ATOM 698 C CA . PHE A 1 91 ? -2.006 -5.897 19.856 1.00 62.81 91 PHE A CA 1
ATOM 699 C C . PHE A 1 91 ? -0.991 -6.817 20.523 1.00 62.81 91 PHE A C 1
ATOM 701 O O . PHE A 1 91 ? -0.177 -6.352 21.327 1.00 62.81 91 PHE A O 1
ATOM 708 N N . THR A 1 92 ? -1.013 -8.117 20.219 1.00 60.81 92 THR A N 1
ATOM 709 C CA . THR A 1 92 ? 0.064 -9.003 20.637 1.00 60.81 92 THR A CA 1
ATOM 710 C C . THR A 1 92 ? 1.345 -8.476 20.024 1.00 60.81 92 THR A C 1
ATOM 712 O O . THR A 1 92 ? 1.502 -8.465 18.803 1.00 60.81 92 THR A O 1
ATOM 715 N N . LYS A 1 93 ? 2.272 -8.025 20.877 1.00 52.91 93 LYS A N 1
ATOM 716 C CA . LYS A 1 93 ? 3.669 -7.914 20.479 1.00 52.91 93 LYS A CA 1
ATOM 717 C C . LYS A 1 93 ? 4.056 -9.307 20.014 1.00 52.91 93 LYS A C 1
ATOM 719 O O . LYS A 1 93 ? 4.327 -10.169 20.844 1.00 52.91 93 LYS A O 1
ATOM 724 N N . THR A 1 94 ? 4.093 -9.521 18.704 1.00 53.78 94 THR A N 1
ATOM 725 C CA . THR A 1 94 ? 5.001 -10.511 18.151 1.00 53.78 94 THR A CA 1
ATOM 726 C C . THR A 1 94 ? 6.331 -10.172 18.807 1.00 53.78 94 THR A C 1
ATOM 728 O O . THR A 1 94 ? 6.768 -9.012 18.728 1.00 53.78 94 THR A O 1
ATOM 731 N N . GLU A 1 95 ? 6.908 -11.110 19.568 1.00 57.78 95 GLU A N 1
ATOM 732 C CA . GLU A 1 95 ? 8.303 -10.981 19.974 1.00 57.78 95 GLU A CA 1
ATOM 733 C C . GLU A 1 95 ? 9.024 -10.503 18.733 1.00 57.78 95 GLU A C 1
ATOM 735 O O . GLU A 1 95 ? 8.824 -11.080 17.662 1.00 57.78 95 GLU A O 1
ATOM 740 N N . LYS A 1 96 ? 9.693 -9.349 18.838 1.00 53.31 96 LYS A N 1
ATOM 741 C CA . LYS A 1 96 ? 10.395 -8.773 17.703 1.00 53.31 96 LYS A CA 1
ATOM 742 C C . LYS A 1 96 ? 11.340 -9.870 17.252 1.00 53.31 96 LYS A C 1
ATOM 744 O O . LYS A 1 96 ? 12.404 -10.016 17.846 1.00 53.31 96 LYS A O 1
ATOM 749 N N . LEU A 1 97 ? 10.952 -10.633 16.229 1.00 54.59 97 LEU A N 1
ATOM 750 C CA . LEU A 1 97 ? 11.896 -11.361 15.422 1.00 54.59 97 LEU A CA 1
ATOM 751 C C . LEU A 1 97 ? 12.897 -10.280 15.096 1.00 54.59 97 LEU A C 1
ATOM 753 O O . LEU A 1 97 ? 12.517 -9.202 14.621 1.00 54.59 97 LEU A O 1
ATOM 757 N N . THR A 1 98 ? 14.123 -10.499 15.548 1.00 52.59 98 THR A N 1
ATOM 758 C CA . THR A 1 98 ? 15.252 -9.604 15.368 1.00 52.59 98 THR A CA 1
ATOM 759 C C . THR A 1 98 ? 15.544 -9.575 13.872 1.00 52.59 98 THR A C 1
ATOM 761 O O . THR A 1 98 ? 16.546 -10.100 13.408 1.00 52.59 98 THR A O 1
ATOM 764 N N . ALA A 1 99 ? 14.610 -9.038 13.089 1.00 60.22 99 ALA A N 1
ATOM 765 C CA . ALA A 1 99 ? 14.752 -8.798 11.683 1.00 60.22 99 ALA A CA 1
ATOM 766 C C . ALA A 1 99 ? 15.941 -7.860 11.596 1.00 60.22 99 ALA A C 1
ATOM 768 O O . ALA A 1 99 ? 15.982 -6.816 12.265 1.00 60.22 99 ALA A O 1
ATOM 769 N N . ALA A 1 100 ? 16.959 -8.319 10.874 1.00 60.53 100 ALA A N 1
ATOM 770 C CA . ALA A 1 100 ? 18.215 -7.617 10.751 1.00 60.53 100 ALA A CA 1
ATOM 771 C C . ALA A 1 100 ? 17.907 -6.175 10.338 1.00 60.53 100 ALA A C 1
ATOM 773 O O . ALA A 1 100 ? 17.272 -5.924 9.315 1.00 60.53 100 ALA A O 1
ATOM 774 N N . LYS A 1 101 ? 18.296 -5.214 11.179 1.00 60.84 101 LYS A N 1
ATOM 775 C CA . LYS A 1 101 ? 18.125 -3.800 10.855 1.00 60.84 101 LYS A CA 1
ATOM 776 C C . LYS A 1 101 ? 19.049 -3.483 9.689 1.00 60.84 101 LYS A C 1
ATOM 778 O O . LYS A 1 101 ? 20.258 -3.349 9.876 1.00 60.84 101 LYS A O 1
ATOM 783 N N . THR A 1 102 ? 18.490 -3.350 8.496 1.00 61.31 102 THR A N 1
ATOM 784 C CA . THR A 1 102 ? 19.248 -2.900 7.332 1.00 61.31 102 THR A CA 1
ATOM 785 C C . THR A 1 102 ? 19.516 -1.406 7.482 1.00 61.31 102 THR A C 1
ATOM 787 O O . THR A 1 102 ? 18.630 -0.572 7.305 1.00 61.31 102 THR A O 1
ATOM 790 N N . ASN A 1 103 ? 20.743 -1.050 7.860 1.00 67.44 103 ASN A N 1
ATOM 791 C CA . ASN A 1 103 ? 21.162 0.346 7.933 1.00 67.44 103 ASN A CA 1
ATOM 792 C C . ASN A 1 103 ? 21.430 0.868 6.513 1.00 67.44 103 ASN A C 1
ATOM 794 O O . ASN A 1 103 ? 22.458 0.555 5.917 1.00 67.44 103 ASN A O 1
ATOM 798 N N . GLY A 1 104 ? 20.519 1.676 5.970 1.00 65.81 104 GLY A N 1
ATOM 799 C CA . GLY A 1 104 ? 20.729 2.379 4.704 1.00 65.81 104 GLY A CA 1
ATOM 800 C C . GLY A 1 104 ? 21.495 3.684 4.915 1.00 65.81 104 GLY A C 1
ATOM 801 O O . GLY A 1 104 ? 21.037 4.559 5.646 1.00 65.81 104 GLY A O 1
ATOM 802 N N . LYS A 1 105 ? 22.642 3.861 4.251 1.00 77.94 105 LYS A N 1
ATOM 803 C CA . LYS A 1 105 ? 23.325 5.164 4.194 1.00 77.94 105 LYS A CA 1
ATOM 804 C C . LYS A 1 105 ? 22.729 5.981 3.051 1.00 77.94 105 LYS A C 1
ATOM 806 O O . LYS A 1 105 ? 22.917 5.630 1.894 1.00 77.94 105 LYS A O 1
ATOM 811 N N . HIS A 1 106 ? 22.022 7.061 3.371 1.00 69.88 106 HIS A N 1
ATOM 812 C CA . HIS A 1 106 ? 21.562 8.032 2.376 1.00 69.88 106 HIS A CA 1
ATOM 813 C C . HIS A 1 106 ? 22.474 9.258 2.413 1.00 69.88 106 HIS A C 1
ATOM 815 O O . HIS A 1 106 ? 22.683 9.849 3.472 1.00 69.88 106 HIS A O 1
ATOM 821 N N . LYS A 1 107 ? 23.034 9.630 1.258 1.00 74.56 107 LYS A N 1
ATOM 822 C CA . LYS A 1 107 ? 23.800 10.867 1.082 1.00 74.56 107 LYS A CA 1
ATOM 823 C C . LYS A 1 107 ?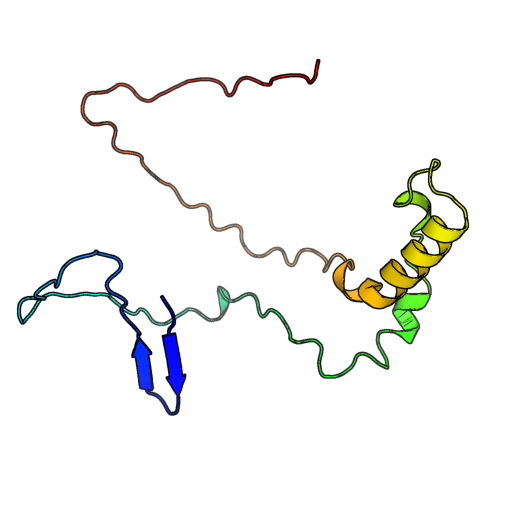 22.908 11.881 0.375 1.00 74.56 107 LYS A C 1
ATOM 825 O O . LYS A 1 107 ? 22.512 11.663 -0.764 1.00 74.56 107 LYS A O 1
ATOM 830 N N . ILE A 1 108 ? 22.593 12.977 1.055 1.00 77.25 108 ILE A N 1
ATOM 831 C CA . ILE A 1 108 ? 21.863 14.101 0.464 1.00 77.25 108 ILE A CA 1
ATOM 832 C C . ILE A 1 108 ? 22.896 14.997 -0.229 1.00 77.25 108 ILE A C 1
ATOM 834 O O . ILE A 1 108 ? 23.844 15.449 0.409 1.00 77.25 108 ILE A O 1
ATOM 838 N N . TYR A 1 109 ? 22.742 15.220 -1.535 1.00 77.88 109 TYR A N 1
ATOM 839 C CA . TYR A 1 109 ? 23.602 16.124 -2.299 1.00 77.88 109 TYR A CA 1
ATOM 840 C C . TYR A 1 109 ? 23.045 17.544 -2.209 1.00 77.88 109 TYR A C 1
ATOM 842 O O . TYR A 1 109 ? 22.012 17.846 -2.796 1.00 77.88 109 TYR A O 1
ATOM 850 N N . THR A 1 110 ? 23.732 18.412 -1.471 1.00 76.12 110 THR A N 1
ATOM 851 C CA . THR A 1 110 ? 23.358 19.822 -1.281 1.00 76.12 110 THR A CA 1
ATOM 852 C C . THR A 1 110 ? 24.093 20.782 -2.229 1.00 76.12 110 THR A C 1
ATOM 854 O O . THR A 1 110 ? 24.015 21.991 -2.044 1.00 76.12 110 THR A O 1
ATOM 857 N N . GLY A 1 111 ? 24.791 20.275 -3.255 1.00 82.00 111 GLY A N 1
ATOM 858 C CA . GLY A 1 111 ? 25.598 21.100 -4.165 1.00 82.00 111 GLY A CA 1
ATOM 859 C C . GLY A 1 111 ? 26.718 21.828 -3.416 1.00 82.00 111 GLY A C 1
ATOM 860 O O . GLY A 1 111 ? 27.426 21.202 -2.630 1.00 82.00 111 GLY A O 1
ATOM 861 N N . ASP A 1 112 ? 26.824 23.144 -3.614 1.00 85.25 112 ASP A N 1
ATOM 862 C CA . ASP A 1 112 ? 27.793 24.014 -2.924 1.00 85.25 112 ASP A CA 1
ATOM 863 C C . ASP A 1 112 ? 27.330 24.447 -1.520 1.00 85.25 112 ASP A C 1
ATOM 865 O O . ASP A 1 112 ? 28.042 25.153 -0.802 1.00 85.25 112 ASP A O 1
ATOM 869 N N . HIS A 1 113 ? 26.127 24.045 -1.097 1.00 75.31 113 HIS A N 1
ATOM 870 C CA . HIS A 1 113 ? 25.614 24.392 0.222 1.00 75.31 113 HIS A CA 1
ATOM 871 C C . HIS A 1 113 ? 26.196 23.473 1.297 1.00 75.31 113 HIS A C 1
ATOM 873 O O . HIS A 1 113 ? 26.173 22.242 1.179 1.00 75.31 113 HIS A O 1
ATOM 879 N N . ALA A 1 114 ? 26.670 24.087 2.384 1.00 73.94 114 ALA A N 1
ATOM 880 C CA . ALA A 1 114 ? 27.151 23.367 3.552 1.00 73.94 114 ALA A CA 1
ATOM 881 C C . ALA A 1 114 ? 26.046 22.452 4.123 1.00 73.94 114 ALA A C 1
ATOM 883 O O . ALA A 1 114 ? 24.875 22.847 4.141 1.00 73.94 114 ALA A O 1
ATOM 884 N N . PRO A 1 115 ? 26.389 21.244 4.611 1.00 69.62 115 PRO A N 1
ATOM 885 C CA . PRO A 1 115 ? 25.425 20.353 5.239 1.00 69.62 115 PRO A CA 1
ATOM 886 C C . PRO A 1 115 ? 24.662 21.065 6.357 1.00 69.62 115 PRO A C 1
ATOM 888 O O . PRO A 1 115 ? 25.265 21.711 7.217 1.00 69.62 115 PRO A O 1
ATOM 891 N N . ILE A 1 116 ? 23.336 20.918 6.367 1.00 70.50 116 ILE A N 1
ATOM 892 C CA . ILE A 1 116 ? 22.491 21.447 7.438 1.00 70.50 116 ILE A CA 1
ATOM 893 C C . ILE A 1 116 ? 22.799 20.651 8.709 1.00 70.50 116 ILE A C 1
ATOM 895 O O . ILE A 1 116 ? 22.259 19.572 8.938 1.00 70.50 116 ILE A O 1
ATOM 899 N N . ASN A 1 117 ? 23.694 21.183 9.537 1.00 66.94 117 ASN A N 1
ATOM 900 C CA . ASN A 1 117 ? 24.084 20.599 10.817 1.00 66.94 117 ASN A CA 1
ATOM 901 C C . ASN A 1 117 ? 23.243 21.202 11.955 1.00 66.94 117 ASN A C 1
ATOM 903 O O . ASN A 1 117 ? 23.763 21.702 12.952 1.00 66.94 117 ASN A O 1
ATOM 907 N N . GLN A 1 118 ? 21.921 21.247 11.765 1.00 69.62 118 GLN A N 1
ATOM 908 C CA . GLN A 1 118 ? 21.001 21.779 12.765 1.00 69.62 118 GLN A CA 1
ATOM 909 C C . GLN A 1 118 ? 20.596 20.672 13.734 1.00 69.62 118 GLN A C 1
ATOM 911 O O . GLN A 1 118 ? 20.070 19.628 13.347 1.00 69.62 118 GLN A O 1
ATOM 916 N N . ARG A 1 119 ? 20.824 20.914 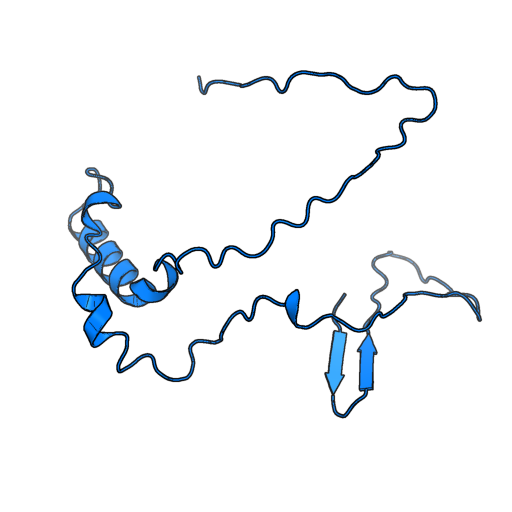15.025 1.00 73.25 119 ARG A N 1
ATOM 917 C CA . ARG A 1 119 ? 20.302 20.061 16.092 1.00 73.25 119 ARG A CA 1
ATOM 918 C C . ARG A 1 119 ? 18.778 20.153 16.046 1.00 73.25 119 ARG A C 1
ATOM 920 O O . ARG A 1 119 ? 18.242 21.257 16.078 1.00 73.25 119 ARG A O 1
ATOM 927 N N . ALA A 1 120 ? 18.091 19.014 15.968 1.00 75.69 120 ALA A N 1
ATOM 928 C CA . ALA A 1 120 ? 16.633 18.988 16.036 1.00 75.69 120 ALA A CA 1
ATOM 929 C C . ALA A 1 120 ? 16.180 19.745 17.294 1.00 75.69 120 ALA A C 1
ATOM 931 O O . ALA A 1 120 ? 16.558 19.375 18.411 1.00 75.69 120 ALA A O 1
ATOM 932 N N . TYR A 1 121 ? 15.423 20.827 17.118 1.00 75.50 121 TYR A N 1
ATOM 933 C CA . TYR A 1 121 ? 14.858 21.552 18.245 1.00 75.50 121 TYR A CA 1
ATOM 934 C C . TYR A 1 121 ? 13.671 20.751 18.783 1.00 75.50 121 TYR A C 1
ATOM 936 O O . TYR A 1 121 ? 12.859 20.217 18.028 1.00 75.50 121 TYR A O 1
ATOM 944 N N . ARG A 1 122 ? 13.591 20.623 20.107 1.00 75.44 122 ARG A N 1
ATOM 945 C CA . ARG A 1 122 ? 12.419 20.056 20.773 1.00 75.44 122 ARG A CA 1
ATOM 946 C C . ARG A 1 122 ? 11.521 21.207 21.188 1.00 75.44 122 ARG A C 1
ATOM 948 O O . ARG A 1 122 ? 11.967 22.089 21.913 1.00 75.44 122 ARG A O 1
ATOM 955 N N . VAL A 1 123 ? 10.279 21.184 20.723 1.00 74.19 123 VAL A N 1
ATOM 956 C CA . VAL A 1 123 ? 9.234 22.088 21.203 1.00 74.19 123 VAL A CA 1
ATOM 957 C C . VAL A 1 123 ? 8.484 21.351 22.305 1.00 74.19 123 VAL A C 1
ATOM 959 O O . VAL A 1 123 ? 7.929 20.279 22.062 1.00 74.19 123 VAL A O 1
ATOM 962 N N . SER A 1 124 ? 8.515 21.883 23.522 1.00 72.12 124 SER A N 1
ATOM 963 C CA . SER A 1 124 ? 7.616 21.444 24.590 1.00 72.12 124 SER A CA 1
ATOM 964 C C . SER A 1 124 ? 6.216 21.995 24.300 1.00 72.12 124 SER A C 1
ATOM 966 O O . SER A 1 124 ? 6.124 23.149 23.876 1.00 72.12 124 SER A O 1
ATOM 968 N N . PRO A 1 125 ? 5.134 21.230 24.522 1.00 72.31 125 PRO A N 1
ATOM 969 C CA . PRO A 1 125 ? 3.784 21.784 24.480 1.00 72.31 125 PRO A CA 1
ATOM 970 C C . PRO A 1 125 ? 3.665 22.944 25.474 1.00 72.31 125 PRO A C 1
ATOM 972 O O . PRO A 1 125 ? 4.221 22.865 26.571 1.00 72.31 125 PRO A O 1
ATOM 975 N N . THR A 1 126 ? 2.987 24.014 25.060 1.00 65.56 126 THR A N 1
ATOM 976 C CA . THR A 1 126 ? 2.568 25.112 25.945 1.00 65.56 126 THR A CA 1
ATOM 977 C C . THR A 1 126 ? 1.219 24.776 26.556 1.00 65.56 126 THR A C 1
ATOM 979 O O . THR A 1 126 ? 0.391 24.199 25.814 1.00 65.56 126 THR A O 1
#

Organism: NCBI:txid2747483